Protein AF-A0A2G6VNX0-F1 (afdb_monomer_lite)

Radius of gyration: 12.0 Å; chains: 1; bounding box: 26×25×28 Å

Sequence (77 aa):
MNHLEAKQEENELVKLLSTKYPDLIAHIDIFEATDEIVISFFWNRITIEKWNDATSFKCHNKDYQKVLKTEIIPYFI

pLDDT: mean 85.57, std 12.33, range [48.84, 95.75]

Structure (mmCIF, N/CA/C/O backbone):
data_AF-A0A2G6VNX0-F1
#
_entry.id   AF-A0A2G6VNX0-F1
#
loop_
_atom_site.group_PDB
_atom_site.id
_atom_site.type_symbol
_atom_site.label_atom_id
_atom_site.label_alt_id
_atom_site.label_comp_id
_atom_site.label_asym_id
_atom_site.label_entity_id
_atom_site.label_seq_id
_atom_site.pdbx_PDB_ins_code
_atom_site.Cartn_x
_atom_site.Cartn_y
_atom_site.Cartn_z
_atom_site.occupancy
_atom_site.B_iso_or_equiv
_atom_site.auth_seq_id
_atom_site.auth_comp_id
_atom_site.auth_asym_id
_atom_site.auth_atom_id
_atom_site.pdbx_PDB_model_num
ATOM 1 N N . MET A 1 1 ? -2.502 6.133 12.063 1.00 84.00 1 MET A N 1
ATOM 2 C CA . MET A 1 1 ? -1.667 6.666 10.975 1.00 84.00 1 MET A CA 1
ATOM 3 C C . MET A 1 1 ? -1.935 8.146 10.795 1.00 84.00 1 MET A C 1
ATOM 5 O O . MET A 1 1 ? -3.087 8.527 10.619 1.00 84.00 1 MET A O 1
ATOM 9 N N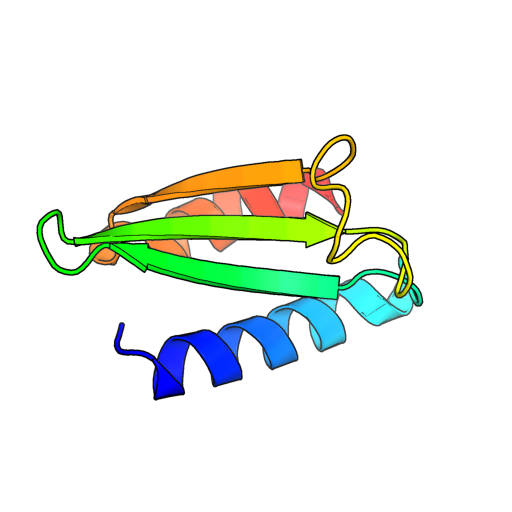 . ASN A 1 2 ? -0.887 8.955 10.870 1.00 89.25 2 ASN A N 1
ATOM 10 C CA . ASN A 1 2 ? -0.859 10.369 10.503 1.00 89.25 2 ASN A CA 1
ATOM 11 C C . ASN A 1 2 ? -0.152 10.561 9.143 1.00 89.25 2 ASN A C 1
ATOM 13 O O . ASN A 1 2 ? 0.435 9.622 8.606 1.00 89.25 2 ASN A O 1
ATOM 17 N N . HIS A 1 3 ? -0.166 11.778 8.590 1.00 87.56 3 HIS A N 1
ATOM 18 C CA . HIS A 1 3 ? 0.443 12.064 7.281 1.00 87.56 3 HIS A CA 1
ATOM 19 C C . HIS A 1 3 ? 1.950 11.757 7.194 1.00 87.56 3 HIS A C 1
ATOM 21 O O . HIS A 1 3 ? 2.445 11.425 6.118 1.00 87.56 3 HIS A O 1
ATOM 27 N N . LEU A 1 4 ? 2.695 11.862 8.301 1.00 90.88 4 LEU A N 1
ATOM 28 C CA . LEU A 1 4 ? 4.119 11.519 8.321 1.00 90.88 4 LEU A CA 1
ATOM 29 C C . LEU A 1 4 ? 4.320 10.001 8.232 1.00 90.88 4 LEU A C 1
ATOM 31 O O . LEU A 1 4 ? 5.161 9.548 7.461 1.00 90.88 4 LEU A O 1
ATOM 35 N N . GLU A 1 5 ? 3.532 9.238 8.990 1.00 91.50 5 GLU A N 1
ATOM 36 C CA . GLU A 1 5 ? 3.529 7.772 8.958 1.00 91.50 5 GLU A CA 1
ATOM 37 C C . GLU A 1 5 ? 3.111 7.255 7.575 1.00 91.50 5 GLU A C 1
ATOM 39 O O . GLU A 1 5 ? 3.804 6.415 7.016 1.00 91.50 5 GLU A O 1
ATOM 44 N N . ALA A 1 6 ? 2.058 7.816 6.966 1.00 90.69 6 ALA A N 1
ATOM 45 C CA . ALA A 1 6 ? 1.641 7.450 5.608 1.00 90.69 6 ALA A CA 1
ATOM 46 C C . ALA A 1 6 ? 2.771 7.634 4.590 1.00 90.69 6 ALA A C 1
ATOM 48 O O . ALA A 1 6 ? 3.070 6.724 3.825 1.00 90.69 6 ALA A O 1
ATOM 49 N N . LYS A 1 7 ? 3.481 8.766 4.643 1.00 91.75 7 LYS A N 1
ATOM 50 C CA . LYS A 1 7 ? 4.618 9.013 3.750 1.00 91.75 7 LYS A CA 1
ATOM 51 C C . LYS A 1 7 ? 5.772 8.031 3.969 1.00 91.75 7 LYS A C 1
ATOM 53 O O . LYS A 1 7 ? 6.507 7.712 3.035 1.00 91.75 7 LYS A O 1
ATOM 58 N N . GLN A 1 8 ? 5.997 7.580 5.200 1.00 93.62 8 GLN A N 1
ATOM 59 C CA . GLN A 1 8 ? 7.007 6.555 5.476 1.00 93.62 8 GLN A CA 1
ATOM 60 C C . GLN A 1 8 ? 6.590 5.217 4.861 1.00 93.62 8 GLN A C 1
ATOM 62 O O . GLN A 1 8 ? 7.371 4.628 4.117 1.00 93.62 8 GLN A O 1
ATOM 67 N N . GLU A 1 9 ? 5.345 4.809 5.088 1.00 93.19 9 GLU A N 1
ATOM 68 C CA . GLU A 1 9 ? 4.754 3.579 4.555 1.00 93.19 9 GLU A CA 1
ATOM 69 C C . GLU A 1 9 ? 4.736 3.554 3.016 1.00 93.19 9 GLU A C 1
ATOM 71 O O . GLU A 1 9 ? 5.100 2.549 2.412 1.00 93.19 9 GLU A O 1
ATOM 76 N N . GLU A 1 10 ? 4.423 4.673 2.356 1.00 93.19 10 GLU A N 1
ATOM 77 C CA . GLU A 1 10 ? 4.538 4.820 0.896 1.00 93.19 10 GLU A CA 1
ATOM 78 C C . GLU A 1 10 ? 5.949 4.487 0.394 1.00 93.19 10 GLU A C 1
ATOM 80 O O . GLU A 1 10 ? 6.122 3.721 -0.557 1.00 93.19 10 GLU A O 1
ATOM 85 N N . ASN A 1 11 ? 6.978 5.037 1.048 1.00 91.75 11 ASN A N 1
ATOM 86 C CA . ASN A 1 11 ? 8.369 4.795 0.668 1.00 91.75 11 ASN A CA 1
ATOM 87 C C . ASN A 1 11 ? 8.781 3.339 0.914 1.00 91.75 11 ASN A C 1
ATOM 89 O O . ASN A 1 11 ? 9.529 2.770 0.113 1.00 91.75 11 ASN A O 1
ATOM 93 N N . GLU A 1 12 ? 8.307 2.727 2.001 1.00 92.56 12 GLU A N 1
ATOM 94 C CA . GLU A 1 12 ? 8.559 1.314 2.284 1.00 92.56 12 GLU A CA 1
ATOM 95 C C . GLU A 1 12 ? 7.886 0.400 1.257 1.00 92.56 12 GLU A C 1
ATOM 97 O O . GLU A 1 12 ? 8.536 -0.513 0.743 1.00 92.56 12 GLU A O 1
ATOM 102 N N . LEU A 1 13 ? 6.637 0.689 0.887 1.00 90.88 13 LEU A N 1
ATOM 103 C CA . LEU A 1 13 ? 5.894 -0.022 -0.153 1.00 90.88 13 LEU A CA 1
ATOM 104 C C . LEU A 1 13 ? 6.592 0.055 -1.510 1.00 90.88 13 LEU A C 1
ATOM 106 O O . LEU A 1 13 ? 6.811 -0.975 -2.152 1.00 90.88 13 LEU A O 1
ATOM 110 N N . VAL A 1 14 ? 6.993 1.258 -1.929 1.00 90.06 14 VAL A N 1
ATOM 111 C CA . VAL A 1 14 ? 7.748 1.446 -3.174 1.00 90.06 14 VAL A CA 1
ATOM 112 C C . VAL A 1 14 ? 9.052 0.662 -3.113 1.00 90.06 14 VAL A C 1
ATOM 114 O O . VAL A 1 14 ? 9.363 -0.076 -4.043 1.00 90.06 14 VAL A O 1
ATOM 117 N N . LYS A 1 15 ? 9.804 0.740 -2.011 1.00 91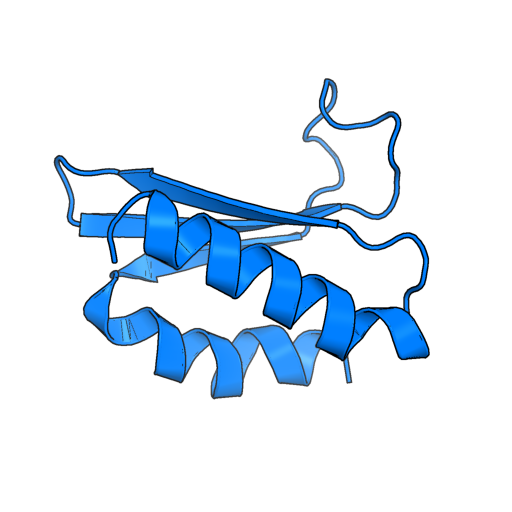.19 15 LYS A N 1
ATOM 118 C CA . LYS A 1 15 ? 11.063 0.000 -1.866 1.00 91.19 15 LYS A CA 1
ATOM 119 C C . LYS A 1 15 ? 10.850 -1.513 -1.947 1.00 91.19 15 LYS A C 1
ATOM 121 O O . LYS A 1 15 ? 11.598 -2.180 -2.661 1.00 91.19 15 LYS A O 1
ATOM 126 N N . LEU A 1 16 ? 9.834 -2.039 -1.264 1.00 90.75 16 LEU A N 1
ATOM 127 C CA . LEU A 1 16 ? 9.492 -3.462 -1.255 1.00 90.75 16 LEU A CA 1
ATOM 128 C C . LEU A 1 16 ? 9.155 -3.970 -2.662 1.00 90.75 16 LEU A C 1
ATOM 130 O O . LEU A 1 16 ? 9.620 -5.035 -3.065 1.00 90.75 16 LEU A O 1
ATOM 134 N N . LEU A 1 17 ? 8.377 -3.197 -3.419 1.00 87.75 17 LEU A N 1
ATOM 135 C CA . LEU A 1 17 ? 7.871 -3.599 -4.732 1.00 87.75 17 LEU A CA 1
ATOM 136 C C . LEU A 1 17 ? 8.815 -3.229 -5.889 1.00 87.75 17 LEU A C 1
ATOM 138 O O . LEU A 1 17 ? 8.755 -3.868 -6.940 1.00 87.75 17 LEU A O 1
ATOM 142 N N . SER A 1 18 ? 9.745 -2.288 -5.684 1.00 85.44 18 SER A N 1
ATOM 143 C CA . SER A 1 18 ? 10.678 -1.772 -6.705 1.00 85.44 18 SER A CA 1
ATOM 144 C C . SER A 1 18 ? 11.534 -2.841 -7.385 1.00 85.44 18 SER A C 1
ATOM 146 O O . SER A 1 18 ? 11.935 -2.672 -8.533 1.00 85.44 18 SER A O 1
ATOM 148 N N . THR A 1 19 ? 11.800 -3.962 -6.704 1.00 84.62 19 THR A N 1
ATOM 149 C CA . THR A 1 19 ? 12.607 -5.058 -7.267 1.00 84.62 19 THR A CA 1
ATOM 150 C C . THR A 1 19 ? 11.898 -5.738 -8.443 1.00 84.62 19 THR A C 1
ATOM 152 O O . THR A 1 19 ? 12.555 -6.154 -9.393 1.00 84.62 19 THR A O 1
ATOM 155 N N . LYS A 1 20 ? 10.563 -5.846 -8.392 1.00 85.12 20 LYS A N 1
ATOM 156 C CA . LYS A 1 20 ? 9.734 -6.463 -9.444 1.00 85.12 20 LYS A CA 1
ATOM 157 C C . LYS A 1 20 ? 9.065 -5.410 -10.334 1.00 85.12 20 LYS A C 1
ATOM 159 O O . LYS A 1 20 ? 8.886 -5.649 -11.523 1.00 85.12 20 LYS A O 1
ATOM 164 N N . TYR A 1 21 ? 8.739 -4.246 -9.770 1.00 86.38 21 TYR A N 1
ATOM 165 C CA . TYR A 1 21 ? 8.034 -3.154 -10.439 1.00 86.38 21 TYR A CA 1
ATOM 166 C C . TYR A 1 21 ? 8.776 -1.821 -10.215 1.00 86.38 21 TYR A C 1
ATOM 168 O O . TYR A 1 21 ? 8.401 -1.049 -9.333 1.00 86.38 21 TYR A O 1
ATOM 176 N N . PRO A 1 22 ? 9.845 -1.537 -10.980 1.00 82.81 22 PRO A N 1
ATOM 177 C CA . PRO A 1 22 ? 10.702 -0.366 -10.756 1.00 82.81 22 PRO A CA 1
ATOM 178 C C . PRO A 1 22 ? 9.995 0.977 -10.992 1.00 82.81 22 PRO A C 1
ATOM 180 O O . PRO A 1 22 ? 10.379 1.979 -10.393 1.00 82.81 22 PRO A O 1
ATOM 183 N N . ASP A 1 23 ? 8.953 0.990 -11.826 1.00 83.69 23 ASP A N 1
ATOM 184 C CA . ASP A 1 23 ? 8.167 2.188 -12.151 1.00 83.69 23 ASP A CA 1
ATOM 185 C C . ASP A 1 23 ? 6.938 2.373 -11.243 1.00 83.69 23 ASP A C 1
ATOM 187 O O . ASP A 1 23 ? 6.149 3.298 -11.445 1.00 83.69 23 ASP A O 1
ATOM 191 N N . LEU A 1 24 ? 6.756 1.489 -10.254 1.00 86.69 24 LEU A N 1
ATOM 192 C CA . LEU A 1 24 ? 5.608 1.526 -9.357 1.00 86.69 24 LEU A CA 1
ATOM 193 C C . LEU A 1 24 ? 5.755 2.632 -8.310 1.00 86.69 24 LEU A C 1
ATOM 195 O O . LEU A 1 24 ? 6.778 2.757 -7.636 1.00 86.69 24 LEU A O 1
ATOM 199 N N . ILE A 1 25 ? 4.686 3.393 -8.131 1.00 87.75 25 ILE A N 1
ATOM 200 C CA . ILE A 1 25 ? 4.545 4.429 -7.112 1.00 87.75 25 ILE A CA 1
ATOM 201 C C . ILE A 1 25 ? 3.389 4.027 -6.202 1.00 87.75 25 ILE A C 1
ATOM 203 O O . ILE A 1 25 ? 2.352 3.598 -6.702 1.00 87.75 25 ILE A O 1
ATOM 207 N N . ALA A 1 26 ? 3.559 4.182 -4.890 1.00 90.94 26 ALA A N 1
ATOM 208 C CA . ALA A 1 26 ? 2.499 4.026 -3.900 1.00 90.94 26 ALA A CA 1
ATOM 209 C C . ALA A 1 26 ? 2.132 5.396 -3.311 1.00 90.94 26 ALA A C 1
ATOM 211 O O . ALA A 1 26 ? 3.011 6.236 -3.123 1.00 90.94 26 ALA A O 1
ATOM 212 N N . HIS A 1 27 ? 0.852 5.600 -3.016 1.00 92.31 27 HIS A N 1
ATOM 213 C CA . HIS A 1 27 ? 0.314 6.790 -2.351 1.00 92.31 27 HIS A CA 1
ATOM 214 C C . HIS A 1 27 ? -0.749 6.371 -1.335 1.00 92.31 27 HIS A C 1
ATOM 216 O O . HIS A 1 27 ? -1.549 5.483 -1.634 1.00 92.31 27 HIS A O 1
ATOM 222 N N . ILE A 1 28 ? -0.768 6.984 -0.153 1.00 92.50 28 ILE A N 1
ATOM 223 C CA . ILE A 1 28 ? -1.721 6.693 0.920 1.00 92.50 28 ILE A CA 1
ATOM 224 C C . ILE A 1 28 ? -2.462 7.977 1.303 1.00 92.50 28 ILE A C 1
ATOM 226 O O . ILE A 1 28 ? -1.921 8.870 1.955 1.00 92.50 28 ILE A O 1
ATOM 230 N N . ASP A 1 29 ? -3.747 8.032 0.965 1.00 91.50 29 ASP A N 1
ATOM 231 C CA . ASP A 1 29 ? -4.645 9.097 1.402 1.00 91.50 29 ASP A CA 1
ATOM 232 C C . ASP A 1 29 ? -5.296 8.744 2.738 1.00 91.50 29 ASP A C 1
ATOM 234 O O . ASP A 1 29 ? -5.822 7.643 2.909 1.00 91.50 29 ASP A O 1
ATOM 238 N N . ILE A 1 30 ? -5.300 9.698 3.672 1.00 91.62 30 ILE A N 1
ATOM 239 C CA . ILE A 1 30 ? -5.934 9.562 4.988 1.00 91.62 30 ILE A CA 1
ATOM 240 C C . ILE A 1 30 ? -7.189 10.431 5.030 1.00 91.62 30 ILE A C 1
ATOM 242 O O . ILE A 1 30 ? -7.123 11.650 4.873 1.00 91.62 30 ILE A O 1
ATOM 246 N N . PHE A 1 31 ? -8.333 9.812 5.303 1.00 90.56 31 PHE A N 1
ATOM 247 C CA . PHE A 1 31 ? -9.614 10.488 5.473 1.00 90.56 31 PHE A CA 1
ATOM 248 C C . PHE A 1 31 ? -9.918 10.643 6.964 1.00 90.56 31 PHE A C 1
ATOM 250 O O . PHE A 1 31 ? -10.637 9.831 7.554 1.00 90.56 31 PHE A O 1
ATOM 257 N N . GLU A 1 32 ? -9.382 11.707 7.571 1.00 85.25 32 GLU A N 1
ATOM 258 C CA . GLU A 1 32 ? -9.424 11.954 9.025 1.00 85.25 32 GLU A CA 1
ATOM 259 C C . GLU A 1 32 ? -10.836 11.880 9.628 1.00 85.25 32 GLU A C 1
ATOM 261 O O . GLU A 1 32 ? -11.015 11.351 10.721 1.00 85.25 32 GLU A O 1
ATOM 266 N N . ALA A 1 33 ? -11.859 12.341 8.900 1.00 86.88 33 ALA A N 1
ATOM 267 C CA . ALA A 1 33 ? -13.251 12.311 9.359 1.00 86.88 33 ALA A CA 1
ATOM 268 C C . ALA A 1 33 ? -13.807 10.888 9.566 1.00 86.88 33 ALA A C 1
ATOM 270 O O . ALA A 1 33 ? -14.784 10.705 10.290 1.00 86.88 33 ALA A O 1
ATOM 271 N N . THR A 1 34 ? -13.210 9.892 8.913 1.00 88.06 34 THR A N 1
ATOM 272 C CA . THR A 1 34 ? -13.708 8.507 8.856 1.00 88.06 34 THR A CA 1
ATOM 273 C C . THR A 1 34 ? -12.704 7.471 9.363 1.00 88.06 34 THR A C 1
ATOM 275 O O . THR A 1 34 ? -13.052 6.298 9.480 1.00 88.06 34 THR A O 1
ATOM 278 N N . ASP A 1 35 ? -11.465 7.887 9.658 1.00 88.75 35 ASP A N 1
ATOM 279 C CA . ASP A 1 35 ? -10.321 7.000 9.936 1.00 88.75 35 ASP A CA 1
ATOM 280 C C . ASP A 1 35 ? -10.129 5.910 8.857 1.00 88.75 35 ASP A C 1
ATOM 282 O O . ASP A 1 35 ? -9.645 4.800 9.101 1.00 88.75 35 ASP A O 1
ATOM 286 N N . GLU A 1 36 ? -10.555 6.221 7.634 1.00 93.19 36 GLU A N 1
ATOM 287 C CA . GLU A 1 36 ? -10.330 5.404 6.452 1.00 93.19 36 GLU A CA 1
ATOM 288 C C . GLU A 1 36 ? -9.051 5.862 5.765 1.00 93.19 36 GLU A C 1
ATOM 290 O O . GLU A 1 36 ? -8.713 7.047 5.751 1.00 93.19 36 GLU A O 1
ATOM 295 N N . ILE A 1 37 ? -8.356 4.908 5.166 1.00 93.19 37 ILE A N 1
ATOM 296 C CA . ILE A 1 37 ? -7.219 5.161 4.300 1.00 93.19 37 ILE A CA 1
ATOM 297 C C . ILE A 1 37 ? -7.457 4.515 2.940 1.00 93.19 37 ILE A C 1
ATOM 299 O O . ILE A 1 37 ? -8.127 3.482 2.824 1.00 93.19 37 ILE A O 1
ATOM 303 N N . VAL A 1 38 ? -6.898 5.132 1.907 1.00 92.88 38 VAL A N 1
ATOM 304 C CA . VAL A 1 38 ? -6.885 4.596 0.547 1.00 92.88 38 VAL A CA 1
ATOM 305 C C . VAL A 1 38 ? -5.438 4.495 0.100 1.00 92.88 38 VAL A C 1
ATOM 307 O O . VAL A 1 38 ? -4.735 5.497 0.048 1.00 92.88 38 VAL A O 1
ATOM 310 N N . ILE A 1 39 ? -5.002 3.282 -0.219 1.00 93.62 39 ILE A N 1
ATOM 311 C CA . ILE A 1 39 ? -3.657 2.982 -0.707 1.00 93.62 39 ILE A CA 1
ATOM 312 C C . ILE A 1 39 ? -3.755 2.766 -2.211 1.00 93.62 39 ILE A C 1
ATOM 314 O O . ILE A 1 39 ? -4.433 1.839 -2.648 1.00 93.62 39 ILE A O 1
ATOM 318 N N . SER A 1 40 ? -3.094 3.603 -3.000 1.00 91.50 40 SER A N 1
ATOM 319 C CA . SER A 1 40 ? -3.152 3.583 -4.461 1.00 91.50 40 SER A CA 1
ATOM 320 C C . SER A 1 40 ? -1.778 3.323 -5.066 1.00 91.50 40 SER A C 1
ATOM 322 O O . SER A 1 40 ? -0.784 3.907 -4.639 1.00 91.50 40 SER A O 1
ATOM 324 N N . PHE A 1 41 ? -1.736 2.463 -6.081 1.00 90.00 41 PHE A N 1
ATOM 325 C CA . PHE A 1 41 ? -0.530 2.087 -6.809 1.00 90.00 41 PHE A CA 1
ATOM 326 C C . PHE A 1 41 ? -0.614 2.509 -8.274 1.00 90.00 41 PHE A C 1
ATOM 328 O O . PHE A 1 41 ? -1.623 2.255 -8.934 1.00 90.00 41 PHE A O 1
ATOM 335 N N . PHE A 1 42 ? 0.460 3.106 -8.792 1.00 85.94 42 PHE A N 1
ATOM 336 C CA . PHE A 1 42 ? 0.531 3.675 -10.139 1.00 85.94 42 PHE A CA 1
ATOM 337 C C . PHE A 1 42 ? 1.794 3.198 -10.858 1.00 85.94 42 PHE A C 1
ATOM 339 O O . PHE A 1 42 ? 2.869 3.206 -10.272 1.00 85.94 42 PHE A O 1
ATOM 346 N N . TRP A 1 43 ? 1.687 2.845 -12.140 1.00 78.06 43 TRP A N 1
ATOM 347 C CA . TRP A 1 43 ? 2.805 2.337 -12.955 1.00 78.06 43 TRP A CA 1
ATOM 348 C C . TRP A 1 43 ? 3.520 3.429 -13.763 1.00 78.06 43 TRP A C 1
ATOM 350 O O . TRP A 1 43 ? 4.324 3.123 -14.641 1.00 78.06 43 TRP A O 1
ATOM 360 N N . ASN A 1 44 ? 3.205 4.709 -13.537 1.00 68.19 44 ASN A N 1
ATOM 361 C CA . ASN A 1 44 ? 3.770 5.790 -14.334 1.00 68.19 44 ASN A CA 1
ATOM 362 C C . ASN A 1 44 ? 3.928 7.090 -13.527 1.00 68.19 44 ASN A C 1
ATOM 364 O O . ASN A 1 44 ? 2.991 7.563 -12.885 1.00 68.19 44 ASN A O 1
ATOM 368 N N . ARG A 1 45 ? 5.106 7.726 -13.621 1.00 54.25 45 ARG A N 1
ATOM 369 C CA . ARG A 1 45 ? 5.391 9.050 -13.025 1.00 54.25 45 ARG A CA 1
ATOM 370 C C . ARG A 1 45 ? 4.523 10.174 -13.605 1.00 54.25 45 ARG A C 1
ATOM 372 O O . ARG A 1 45 ? 4.381 11.213 -12.972 1.00 54.25 45 ARG A O 1
ATOM 379 N N . ILE A 1 46 ? 3.970 9.980 -14.805 1.00 53.41 46 ILE A N 1
ATOM 380 C CA . ILE A 1 46 ? 3.215 10.998 -15.558 1.00 53.41 46 ILE A CA 1
ATOM 381 C C . ILE A 1 46 ? 1.706 10.971 -15.220 1.00 53.41 46 ILE A C 1
ATOM 383 O O . ILE A 1 46 ? 0.990 11.923 -15.514 1.00 53.41 46 ILE A O 1
ATOM 387 N N . THR A 1 47 ? 1.195 9.930 -14.550 1.00 48.84 47 THR A N 1
ATOM 388 C CA . THR A 1 47 ? -0.250 9.755 -14.282 1.00 48.84 47 THR A CA 1
ATOM 389 C C . THR A 1 47 ? -0.716 10.207 -12.901 1.00 48.84 47 THR A C 1
ATOM 391 O O . THR A 1 47 ? -1.832 9.876 -12.514 1.00 48.84 47 THR A O 1
ATOM 394 N N . ILE A 1 48 ? 0.053 11.032 -12.183 1.00 50.78 48 ILE A N 1
ATOM 395 C CA . ILE A 1 48 ? -0.474 11.711 -10.981 1.00 50.78 48 ILE A CA 1
ATOM 396 C C . ILE A 1 48 ? -1.720 12.554 -11.345 1.00 50.78 48 ILE A C 1
ATOM 398 O O . ILE A 1 48 ? -2.640 12.692 -10.543 1.00 50.78 48 ILE A O 1
ATOM 402 N N . GLU A 1 49 ? -1.810 13.037 -12.592 1.00 51.97 49 GLU A N 1
ATOM 403 C CA . GLU A 1 49 ? -2.945 13.828 -13.095 1.00 51.97 49 GLU A CA 1
ATOM 404 C C . GLU A 1 49 ? -4.091 12.997 -13.709 1.00 51.97 49 GLU A C 1
ATOM 406 O O . GLU A 1 49 ? -5.159 13.541 -13.990 1.00 51.97 49 GLU A O 1
ATOM 411 N N . LYS A 1 50 ? -3.915 11.684 -13.928 1.00 52.50 50 LYS A N 1
ATOM 412 C CA . LYS A 1 50 ? -4.937 10.806 -14.530 1.00 52.50 50 LYS A CA 1
ATOM 413 C C . LYS A 1 50 ? -5.011 9.485 -13.772 1.00 52.50 50 LYS A C 1
ATOM 415 O O . LYS A 1 50 ? -4.428 8.487 -14.176 1.00 52.50 50 LYS A O 1
ATOM 420 N N . TRP A 1 51 ? -5.787 9.494 -12.696 1.00 55.34 51 TRP A N 1
ATOM 421 C CA . TRP A 1 51 ? -6.074 8.389 -11.772 1.00 55.34 51 TRP A CA 1
ATOM 422 C C . TRP A 1 51 ? -6.746 7.142 -12.393 1.00 55.34 51 TRP A C 1
ATOM 424 O O . TRP A 1 51 ? -7.220 6.278 -11.664 1.00 55.34 51 TRP A O 1
ATOM 434 N N . ASN A 1 52 ? -6.824 7.027 -13.721 1.00 55.44 52 ASN A N 1
ATOM 435 C CA . ASN A 1 52 ? -7.651 6.012 -14.379 1.00 55.44 52 ASN A CA 1
ATOM 436 C C . ASN A 1 52 ? -7.079 4.586 -14.307 1.00 55.44 52 ASN A C 1
ATOM 438 O O . ASN A 1 52 ? -7.857 3.646 -14.416 1.00 55.44 52 ASN A O 1
ATOM 442 N N . ASP A 1 53 ? -5.771 4.427 -14.083 1.00 64.88 53 ASP A N 1
ATOM 443 C CA . ASP A 1 53 ? -5.098 3.116 -14.082 1.00 64.88 53 ASP A CA 1
ATOM 444 C C . ASP A 1 53 ? -4.496 2.748 -12.711 1.00 64.88 53 ASP A C 1
ATOM 446 O O . ASP A 1 53 ? -3.578 1.930 -12.617 1.00 64.88 53 ASP A O 1
ATOM 450 N N . ALA A 1 54 ? -4.978 3.371 -11.631 1.00 81.12 54 ALA A N 1
ATOM 451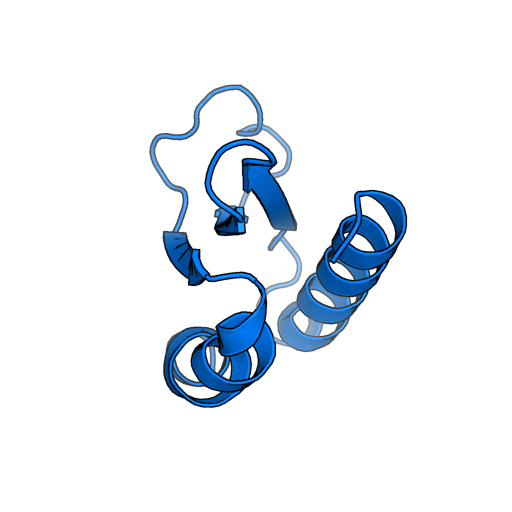 C CA . ALA A 1 54 ? -4.510 3.063 -10.286 1.00 81.12 54 ALA A CA 1
ATOM 452 C C . ALA A 1 54 ? -5.114 1.746 -9.777 1.00 81.12 54 ALA A C 1
ATOM 454 O O . ALA A 1 54 ? -6.324 1.537 -9.854 1.00 81.12 54 ALA A O 1
ATOM 455 N N . THR A 1 55 ? -4.287 0.875 -9.195 1.00 88.56 55 THR A N 1
ATOM 456 C CA . THR A 1 55 ? -4.806 -0.207 -8.344 1.00 88.56 55 THR A CA 1
ATOM 457 C C . THR A 1 55 ? -4.930 0.336 -6.928 1.00 88.56 55 THR A C 1
ATOM 459 O O . THR A 1 55 ? -3.915 0.697 -6.334 1.00 88.56 55 THR A O 1
ATOM 462 N N . SER A 1 56 ? -6.146 0.389 -6.385 1.00 91.31 56 SER A N 1
ATOM 463 C CA . SER A 1 56 ? -6.403 0.977 -5.067 1.00 91.31 56 SER A CA 1
ATOM 464 C C . SER A 1 56 ? -7.020 -0.020 -4.090 1.00 91.31 56 SER A C 1
ATOM 466 O O . SER A 1 56 ? -7.892 -0.808 -4.448 1.00 91.31 56 SER A O 1
ATOM 468 N N . PHE A 1 57 ? -6.604 0.075 -2.832 1.00 92.56 57 PHE A N 1
ATOM 469 C CA . PHE A 1 57 ? -7.111 -0.692 -1.701 1.00 92.56 57 PHE A CA 1
ATOM 470 C C . PHE A 1 57 ? -7.615 0.282 -0.642 1.00 92.56 57 PHE A C 1
ATOM 472 O O . PHE A 1 57 ? -6.914 1.225 -0.277 1.00 92.56 57 PHE A O 1
ATOM 479 N N . LYS A 1 58 ? -8.832 0.068 -0.144 1.00 94.00 58 LYS A N 1
ATOM 480 C CA . LYS A 1 58 ? -9.443 0.913 0.886 1.00 94.00 58 LYS A CA 1
ATOM 481 C C . LYS A 1 58 ? -9.616 0.115 2.166 1.00 94.00 58 LYS A C 1
ATOM 483 O O . LYS A 1 58 ? -10.173 -0.980 2.135 1.00 94.00 58 LYS A O 1
ATOM 488 N N . CYS A 1 59 ? -9.195 0.676 3.291 1.00 94.06 59 CYS A N 1
ATOM 489 C CA . CYS A 1 59 ? -9.398 0.048 4.589 1.00 94.06 59 CYS A CA 1
ATOM 490 C C . CYS A 1 59 ? -9.472 1.072 5.715 1.00 94.06 59 CYS A C 1
ATOM 492 O O . CYS A 1 59 ? -9.155 2.245 5.536 1.00 94.06 59 CYS A O 1
ATOM 494 N N . HIS A 1 60 ? -9.865 0.624 6.905 1.00 94.44 60 HIS A N 1
ATOM 495 C CA . HIS A 1 60 ? -9.642 1.424 8.100 1.00 94.44 60 HIS A CA 1
ATOM 496 C C . HIS A 1 60 ? -8.158 1.445 8.456 1.00 94.44 60 HIS A C 1
ATOM 498 O O . HIS A 1 60 ? -7.432 0.472 8.240 1.00 94.44 60 HIS A O 1
ATOM 504 N N . ASN A 1 61 ? -7.732 2.538 9.075 1.00 91.00 61 ASN A N 1
ATOM 505 C CA . ASN A 1 61 ? -6.367 2.752 9.541 1.00 91.00 61 ASN A CA 1
ATOM 506 C C . ASN A 1 61 ? -5.855 1.594 10.419 1.00 91.00 61 ASN A C 1
ATOM 508 O O . ASN A 1 61 ? -4.774 1.051 10.199 1.00 91.00 61 ASN A O 1
ATOM 512 N N . LYS A 1 62 ? -6.690 1.131 11.359 1.00 92.81 62 LYS A N 1
ATOM 513 C CA . LYS A 1 62 ? -6.388 -0.009 12.245 1.00 92.81 62 LYS A CA 1
ATOM 514 C C . LYS A 1 62 ? -6.152 -1.335 11.507 1.00 92.81 62 LYS A C 1
ATOM 516 O O . LYS A 1 62 ? -5.474 -2.212 12.033 1.00 92.81 62 LYS A O 1
ATOM 521 N N . ASP A 1 63 ? -6.726 -1.487 10.315 1.00 94.31 63 ASP A N 1
ATOM 522 C CA . ASP A 1 63 ? -6.682 -2.717 9.523 1.00 94.31 63 ASP A CA 1
ATOM 523 C C . ASP A 1 63 ? -5.557 -2.691 8.475 1.00 94.31 63 ASP A C 1
ATOM 525 O O . ASP A 1 63 ? -5.330 -3.693 7.798 1.00 94.31 63 ASP A O 1
ATOM 529 N N . TYR A 1 64 ? -4.804 -1.588 8.381 1.00 92.62 64 TYR A N 1
ATOM 530 C CA . TYR A 1 64 ? -3.740 -1.384 7.396 1.00 92.62 64 TYR A CA 1
ATOM 531 C C . TYR A 1 64 ? -2.771 -2.570 7.302 1.00 92.62 64 TYR A C 1
ATOM 533 O O . TYR A 1 64 ? -2.598 -3.158 6.238 1.00 92.62 64 TYR A O 1
ATOM 541 N N . GLN A 1 65 ? -2.193 -2.992 8.430 1.00 93.62 65 GLN A N 1
ATOM 542 C CA . GLN A 1 65 ? -1.212 -4.085 8.468 1.00 93.62 65 GLN A CA 1
ATOM 543 C C . GLN A 1 65 ? -1.795 -5.433 8.027 1.00 93.62 65 GLN A C 1
ATOM 545 O O . GLN A 1 65 ? -1.074 -6.288 7.509 1.00 93.62 65 GLN A O 1
ATOM 550 N N . LYS A 1 66 ? -3.098 -5.637 8.241 1.00 95.38 66 LYS A N 1
ATOM 551 C CA . LYS A 1 66 ? -3.799 -6.832 7.779 1.00 95.38 66 LYS A CA 1
ATOM 552 C C . LYS A 1 66 ? -3.941 -6.780 6.261 1.00 95.38 66 LYS A C 1
ATOM 554 O O . LYS A 1 66 ? -3.438 -7.679 5.598 1.00 95.38 66 LYS A O 1
ATOM 559 N N . VAL A 1 67 ? -4.527 -5.705 5.732 1.00 94.06 67 VAL A N 1
ATOM 560 C CA . VAL A 1 67 ? -4.751 -5.502 4.289 1.00 94.06 67 VAL A CA 1
ATOM 561 C C . VAL A 1 67 ? -3.440 -5.536 3.507 1.00 94.06 67 VAL A C 1
ATOM 563 O O . VAL A 1 67 ? -3.354 -6.186 2.467 1.00 94.06 67 VAL A O 1
ATOM 566 N N . LEU A 1 68 ? -2.374 -4.952 4.057 1.00 92.62 68 LEU A N 1
ATOM 567 C CA . LEU A 1 68 ? -1.034 -5.025 3.487 1.00 92.62 68 LEU A CA 1
ATOM 568 C C . LEU A 1 68 ? -0.585 -6.474 3.244 1.00 92.62 68 LEU A C 1
ATOM 570 O O . LEU A 1 68 ? -0.135 -6.820 2.154 1.00 92.62 68 LEU A O 1
ATOM 574 N N . LYS A 1 69 ? -0.716 -7.332 4.259 1.00 93.88 69 LYS A N 1
ATOM 575 C CA . LYS A 1 69 ? -0.212 -8.712 4.225 1.00 93.88 69 LYS A CA 1
ATOM 576 C C . LYS A 1 69 ? -1.137 -9.678 3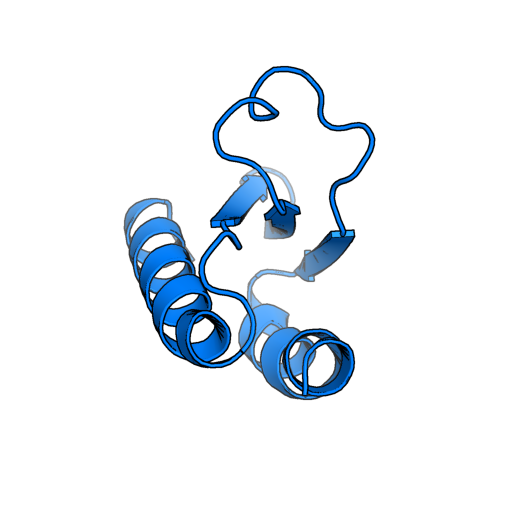.494 1.00 93.88 69 LYS A C 1
ATOM 578 O O . LYS A 1 69 ? -0.647 -10.654 2.935 1.00 93.88 69 LYS A O 1
ATOM 583 N N . THR A 1 70 ? -2.449 -9.452 3.539 1.00 95.75 70 THR A N 1
ATOM 584 C CA . THR A 1 70 ? -3.439 -10.394 2.995 1.00 95.75 70 THR A CA 1
ATOM 585 C C . THR A 1 70 ? -3.930 -10.033 1.604 1.00 95.75 70 THR A C 1
ATOM 587 O O . THR A 1 70 ? -4.415 -10.918 0.908 1.00 95.75 70 THR A O 1
ATOM 590 N N . GLU A 1 71 ? -3.821 -8.768 1.198 1.00 93.62 71 GLU A N 1
ATOM 591 C CA . GLU A 1 71 ? -4.390 -8.283 -0.064 1.00 93.62 71 GLU A CA 1
ATOM 592 C C . GLU A 1 71 ? -3.320 -7.634 -0.942 1.00 93.62 71 GLU A C 1
ATOM 594 O O . GLU A 1 71 ? -3.084 -8.099 -2.053 1.00 93.62 71 GLU A O 1
ATOM 599 N N . ILE A 1 72 ? -2.614 -6.622 -0.429 1.00 92.00 72 ILE A N 1
ATOM 600 C CA . ILE A 1 72 ? -1.675 -5.823 -1.230 1.00 92.00 72 ILE A CA 1
ATOM 601 C C . ILE A 1 72 ? -0.461 -6.651 -1.652 1.00 92.00 72 ILE A C 1
ATOM 603 O O . ILE A 1 72 ? -0.233 -6.843 -2.841 1.00 92.00 72 ILE A O 1
ATOM 607 N N . ILE A 1 73 ? 0.329 -7.163 -0.704 1.00 90.38 73 ILE A N 1
ATOM 608 C CA . ILE A 1 73 ? 1.556 -7.905 -1.030 1.00 90.38 73 ILE A CA 1
ATOM 609 C C . ILE A 1 73 ? 1.257 -9.119 -1.936 1.00 90.38 73 ILE A C 1
ATOM 611 O O . ILE A 1 73 ? 1.924 -9.245 -2.964 1.00 90.38 73 ILE A O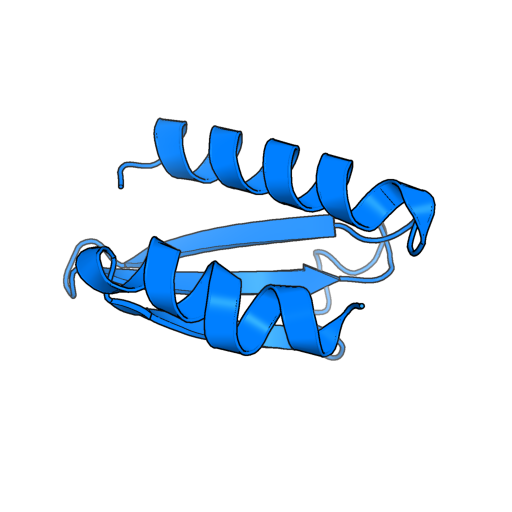 1
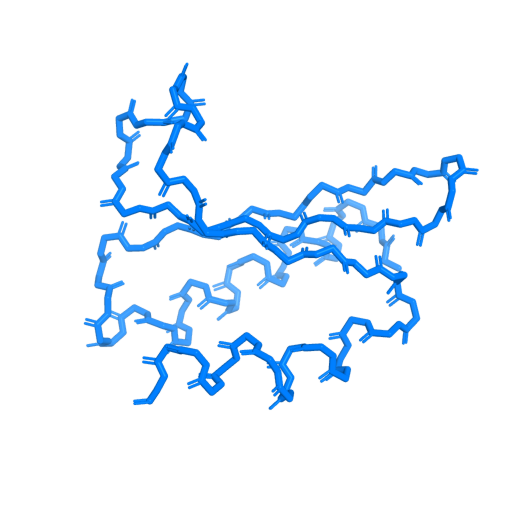ATOM 615 N N . PRO A 1 74 ? 0.252 -9.973 -1.642 1.00 92.25 74 PRO A N 1
ATOM 616 C CA . PRO A 1 74 ? -0.099 -11.099 -2.511 1.00 92.25 74 PRO A CA 1
ATOM 617 C C . PRO A 1 74 ? -0.598 -10.706 -3.906 1.00 92.25 74 PRO A C 1
ATOM 619 O O . PRO A 1 74 ? -0.444 -11.486 -4.837 1.00 92.25 74 PRO A O 1
ATOM 622 N N . TYR A 1 75 ? -1.191 -9.522 -4.081 1.00 89.94 75 TYR A N 1
ATOM 623 C CA . TYR A 1 75 ? -1.582 -9.044 -5.410 1.00 89.94 75 TYR A CA 1
ATOM 624 C C . TYR A 1 75 ? -0.360 -8.784 -6.307 1.00 89.94 75 TYR A C 1
ATOM 626 O O . TYR A 1 75 ? -0.413 -8.989 -7.519 1.00 89.94 75 TYR A O 1
ATOM 634 N N . PHE A 1 76 ? 0.755 -8.348 -5.716 1.00 84.56 76 PHE A N 1
ATOM 635 C CA . PHE A 1 76 ? 1.964 -7.981 -6.450 1.00 84.56 76 PHE A CA 1
ATOM 636 C C . PHE A 1 76 ? 3.008 -9.105 -6.554 1.00 84.56 76 PHE A C 1
ATOM 638 O O . PHE A 1 76 ? 3.812 -9.088 -7.497 1.00 84.56 76 PHE A O 1
ATOM 645 N N . ILE A 1 77 ? 3.043 -10.065 -5.626 1.00 78.94 77 ILE A N 1
ATOM 646 C CA . ILE A 1 77 ? 4.062 -11.132 -5.563 1.00 78.94 77 ILE A CA 1
ATOM 647 C C . ILE A 1 77 ? 3.545 -12.421 -6.185 1.00 78.94 77 ILE A C 1
ATOM 649 O O . ILE A 1 77 ? 4.165 -12.796 -7.212 1.00 78.94 77 ILE A O 1
#

Secondary structure (DSSP, 8-state):
--HHHHHHHHHHHHHHHTTT-TT-EEEEEEETTTTEEEEEEES-TTGGG-GGG-EEEEEEGGGHHHHIIIIIHHHH-

Foldseek 3Di:
DDPVVQVVVQVVVQVVLCVPQVQKGWHWDADPVVQKIKIWIDNHPPCPVPSPPIDIDIDHPVCVVVCCVPPVVVVRD